Protein AF-A0A645FCV0-F1 (afdb_monomer_lite)

Structure (mmCIF, N/CA/C/O backbone):
data_AF-A0A645FCV0-F1
#
_entry.id   AF-A0A645FCV0-F1
#
loop_
_atom_site.group_PDB
_atom_site.id
_atom_site.type_symbol
_atom_site.label_atom_id
_atom_site.label_alt_id
_atom_site.label_comp_id
_atom_site.label_asym_id
_atom_site.label_entity_id
_atom_site.label_seq_id
_atom_site.pdbx_PDB_ins_code
_atom_site.Cartn_x
_atom_site.Cartn_y
_atom_site.Cartn_z
_atom_site.occupancy
_atom_site.B_iso_or_equiv
_atom_site.auth_seq_id
_atom_site.auth_comp_id
_atom_site.auth_asym_id
_atom_site.auth_atom_id
_atom_site.pdbx_PDB_model_num
ATOM 1 N N . MET A 1 1 ? -13.447 -10.522 -10.203 1.00 59.84 1 MET A N 1
ATOM 2 C CA . MET A 1 1 ? -14.499 -11.353 -9.571 1.00 59.84 1 MET A CA 1
ATOM 3 C C . MET A 1 1 ? -13.963 -12.166 -8.397 1.00 59.84 1 MET A C 1
ATOM 5 O O . MET A 1 1 ? -14.516 -12.039 -7.318 1.00 59.84 1 MET A O 1
ATOM 9 N N . VAL A 1 2 ? -12.859 -12.908 -8.556 1.00 75.62 2 VAL A N 1
ATOM 10 C CA . VAL A 1 2 ? -12.268 -13.745 -7.486 1.00 75.62 2 VAL A CA 1
ATOM 11 C C . VAL A 1 2 ? -11.978 -12.969 -6.192 1.00 75.62 2 VAL A C 1
ATOM 13 O O . VAL A 1 2 ? -12.390 -13.396 -5.123 1.00 75.62 2 VAL A O 1
ATOM 16 N N . VAL A 1 3 ? -11.359 -11.786 -6.283 1.00 73.25 3 VAL A N 1
ATOM 17 C CA . VAL A 1 3 ? -11.058 -10.948 -5.104 1.00 73.25 3 VAL A CA 1
ATOM 18 C C . VAL A 1 3 ? -12.328 -10.519 -4.362 1.00 73.25 3 VAL A C 1
ATOM 20 O O . VAL A 1 3 ? -12.372 -10.586 -3.142 1.00 73.25 3 VAL A O 1
ATOM 23 N N . ALA A 1 4 ? -13.381 -10.137 -5.090 1.00 74.38 4 ALA A N 1
ATOM 24 C CA . ALA A 1 4 ? -14.645 -9.706 -4.492 1.00 74.38 4 ALA A CA 1
ATOM 25 C C . ALA A 1 4 ? -15.373 -10.861 -3.785 1.00 74.38 4 ALA A C 1
ATOM 27 O O . ALA A 1 4 ? -15.913 -10.672 -2.701 1.00 74.38 4 ALA A O 1
ATOM 28 N N . VAL A 1 5 ? -15.341 -12.063 -4.370 1.00 79.00 5 VAL A N 1
ATOM 29 C CA . VAL A 1 5 ? -15.937 -13.271 -3.778 1.00 79.00 5 VAL A CA 1
ATOM 30 C C . VAL A 1 5 ? -15.163 -13.714 -2.532 1.00 79.00 5 VAL A C 1
ATOM 32 O O . VAL A 1 5 ? -15.770 -13.955 -1.492 1.00 79.00 5 VAL A O 1
ATOM 35 N N . ASN A 1 6 ? -13.828 -13.748 -2.593 1.00 79.25 6 ASN A N 1
ATOM 36 C CA . ASN A 1 6 ? -12.986 -14.108 -1.445 1.00 79.25 6 ASN A CA 1
ATOM 37 C C . ASN A 1 6 ? -13.130 -13.104 -0.294 1.00 79.25 6 ASN A C 1
ATOM 39 O O . ASN A 1 6 ? -13.101 -13.489 0.873 1.00 79.25 6 ASN A O 1
ATOM 43 N N . LEU A 1 7 ? -13.327 -11.826 -0.618 1.00 71.56 7 LEU A N 1
ATOM 44 C CA . LEU A 1 7 ? -13.565 -10.792 0.377 1.00 71.56 7 LEU A CA 1
ATOM 45 C C . LEU A 1 7 ? -14.958 -10.907 1.009 1.00 71.56 7 LEU A C 1
ATOM 47 O O . LEU A 1 7 ? -15.077 -10.792 2.226 1.00 71.56 7 LE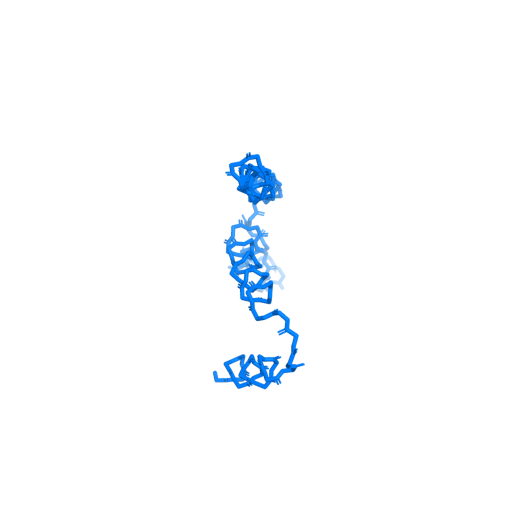U A O 1
ATOM 51 N N . ALA A 1 8 ? -15.994 -11.189 0.212 1.00 73.94 8 ALA A N 1
ATOM 52 C CA . ALA A 1 8 ? -17.354 -11.387 0.710 1.00 73.94 8 ALA A CA 1
ATOM 53 C C . ALA A 1 8 ? -17.432 -12.546 1.717 1.00 73.94 8 ALA A C 1
ATOM 55 O O . ALA A 1 8 ? -18.050 -12.397 2.769 1.00 73.94 8 ALA A O 1
ATOM 56 N N . PHE A 1 9 ? -16.742 -13.658 1.443 1.00 72.62 9 PHE A N 1
ATOM 57 C CA . PHE A 1 9 ? -16.628 -14.764 2.397 1.00 72.62 9 PHE A CA 1
ATOM 58 C C . PHE A 1 9 ? -15.778 -14.403 3.624 1.00 72.62 9 PHE A C 1
ATOM 60 O O . PHE A 1 9 ? -16.136 -14.765 4.742 1.00 72.62 9 PHE A O 1
ATOM 67 N N . GLY A 1 10 ? -14.690 -13.643 3.452 1.00 69.81 10 GLY A N 1
ATOM 68 C CA . GLY A 1 10 ? -13.852 -13.182 4.564 1.00 69.81 10 GLY A CA 1
ATOM 69 C C . GLY A 1 10 ? -14.592 -12.281 5.564 1.00 69.81 10 GLY A C 1
ATOM 70 O O . GLY A 1 10 ? -14.398 -12.422 6.771 1.00 69.81 10 GLY A O 1
ATOM 71 N N . MET A 1 11 ? -15.495 -11.418 5.082 1.00 69.19 11 MET A N 1
ATOM 72 C CA . MET A 1 11 ? -16.298 -10.493 5.901 1.00 69.19 11 MET A CA 1
ATOM 73 C C . MET A 1 11 ? -17.445 -11.165 6.686 1.00 69.19 11 MET A C 1
ATOM 75 O O . MET A 1 11 ? -18.072 -10.518 7.524 1.00 69.19 11 MET A O 1
ATOM 79 N N . GLN A 1 12 ? -17.738 -12.451 6.450 1.00 68.50 12 GLN A N 1
ATOM 80 C CA . GLN A 1 12 ? -18.755 -13.200 7.207 1.00 68.50 12 GLN A CA 1
ATOM 81 C C . GLN A 1 12 ? -18.231 -13.788 8.533 1.00 68.50 12 GLN A C 1
ATOM 83 O O . GLN A 1 12 ? -19.015 -14.351 9.293 1.00 68.50 12 GLN A O 1
ATOM 88 N N . SER A 1 13 ? -16.937 -13.641 8.849 1.00 63.84 13 SER A N 1
ATOM 89 C CA . SER A 1 13 ? -16.266 -14.350 9.958 1.00 63.84 13 SER A CA 1
ATOM 90 C C . SER A 1 13 ? -16.629 -13.914 11.393 1.00 63.84 13 SER A C 1
ATOM 92 O O . SER A 1 13 ? -15.980 -14.358 12.332 1.00 63.84 13 SER A O 1
ATOM 94 N N . GLY A 1 14 ? -17.643 -13.075 11.627 1.00 67.12 14 GLY A N 1
ATOM 95 C CA . GLY A 1 14 ? -18.085 -12.711 12.990 1.00 67.12 14 GLY A CA 1
ATOM 96 C C . GLY A 1 14 ? -17.062 -11.934 13.847 1.00 67.12 14 GLY A C 1
AT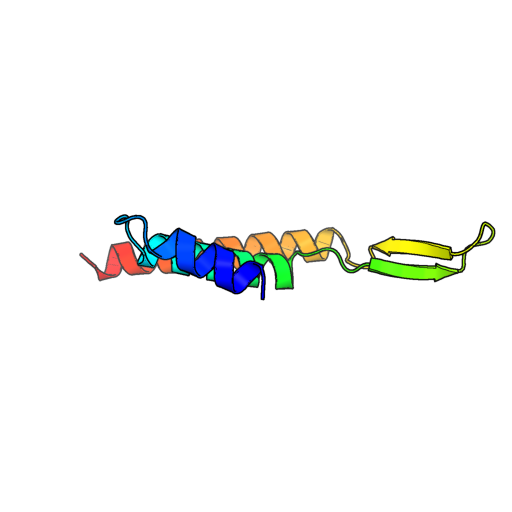OM 97 O O . GLY A 1 14 ? -17.286 -11.756 15.042 1.00 67.12 14 GLY A O 1
ATOM 98 N N . ILE A 1 15 ? -15.958 -11.470 13.250 1.00 67.81 15 ILE A N 1
ATOM 99 C CA . ILE A 1 15 ? -14.893 -10.642 13.851 1.00 67.81 15 ILE A CA 1
ATOM 100 C C . ILE A 1 15 ? -15.062 -9.185 13.361 1.00 67.81 15 ILE A C 1
ATOM 102 O O . ILE A 1 15 ? -15.804 -8.930 12.417 1.00 67.81 15 ILE A O 1
ATOM 106 N N . ASP A 1 16 ? -14.395 -8.216 13.996 1.00 67.62 16 ASP A N 1
ATOM 107 C CA . ASP A 1 16 ? -14.401 -6.791 13.627 1.00 67.62 16 ASP A CA 1
ATOM 108 C C . ASP A 1 16 ? -14.160 -6.532 12.118 1.00 67.62 16 ASP A C 1
ATOM 110 O O . ASP A 1 16 ? -13.037 -6.606 11.601 1.00 67.62 16 ASP A O 1
ATOM 114 N N . ASN A 1 17 ? -15.242 -6.181 11.415 1.00 74.00 17 ASN A N 1
ATOM 115 C CA . ASN A 1 17 ? -15.254 -5.858 9.988 1.00 74.00 17 ASN A CA 1
ATOM 116 C C . ASN A 1 17 ? -14.600 -4.504 9.672 1.00 74.00 17 ASN A C 1
ATOM 118 O O . ASN A 1 17 ? -14.130 -4.304 8.549 1.00 74.00 17 ASN A O 1
ATOM 122 N N . TRP A 1 18 ? -14.539 -3.580 10.637 1.00 77.06 18 TRP A N 1
ATOM 123 C CA . TRP A 1 18 ? -13.934 -2.262 10.436 1.00 77.06 18 TRP A CA 1
ATOM 124 C C . TRP A 1 18 ? -12.410 -2.348 10.394 1.00 77.06 18 TRP A C 1
ATOM 126 O O . TRP A 1 18 ? -11.789 -1.693 9.555 1.00 77.06 18 TRP A O 1
ATOM 136 N N . GLY A 1 19 ? -11.811 -3.208 11.222 1.00 78.44 19 GLY A N 1
ATOM 137 C CA . GLY A 1 19 ? -10.384 -3.524 11.151 1.00 78.44 19 GLY A CA 1
ATOM 138 C C . GLY A 1 19 ? -9.983 -4.160 9.815 1.00 78.44 19 GLY A C 1
ATOM 139 O O . GLY A 1 19 ? -9.008 -3.736 9.195 1.00 78.44 19 GLY A O 1
ATOM 140 N N . HIS A 1 20 ? -10.769 -5.117 9.315 1.00 80.38 20 HIS A N 1
ATOM 141 C CA . HIS A 1 20 ? -10.502 -5.779 8.032 1.00 80.38 20 HIS A CA 1
ATOM 142 C C . HIS A 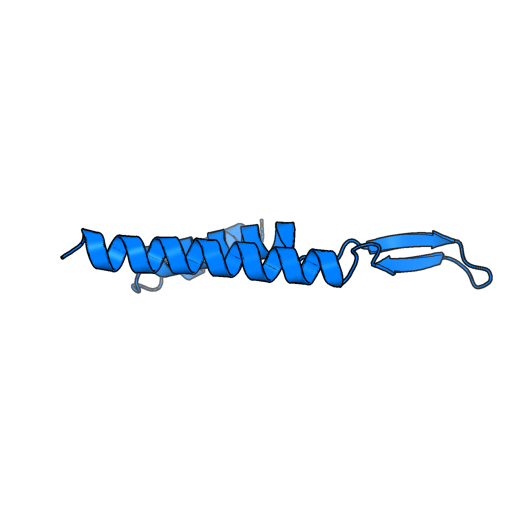1 20 ? -10.663 -4.833 6.837 1.00 80.38 20 HIS A C 1
ATOM 144 O O . HIS A 1 20 ? -9.813 -4.817 5.946 1.00 80.38 20 HIS A O 1
ATOM 150 N N . LEU A 1 21 ? -11.719 -4.012 6.827 1.00 82.50 21 LEU A N 1
ATOM 151 C CA . LEU A 1 21 ? -11.940 -3.029 5.766 1.00 82.50 21 LEU A CA 1
ATOM 152 C C . LEU A 1 21 ? -10.854 -1.942 5.772 1.00 82.50 21 LEU A C 1
ATOM 154 O O . LEU A 1 21 ? -10.357 -1.564 4.712 1.00 82.50 21 LEU A O 1
ATOM 158 N N . GLY A 1 22 ? -10.441 -1.488 6.960 1.00 83.31 22 GLY A N 1
ATOM 159 C CA . GLY A 1 22 ? -9.326 -0.558 7.127 1.00 83.31 22 GLY A CA 1
ATOM 160 C C . GLY A 1 22 ? -7.996 -1.145 6.648 1.00 83.31 22 GLY A C 1
ATOM 161 O O . GLY A 1 22 ? -7.263 -0.480 5.919 1.00 83.31 22 GLY A O 1
ATOM 162 N N . GLY A 1 23 ? -7.715 -2.409 6.981 1.00 83.06 23 GLY A N 1
ATOM 163 C CA . GLY A 1 23 ? -6.536 -3.132 6.499 1.00 83.06 23 GLY A CA 1
ATOM 164 C C . GLY A 1 23 ? -6.533 -3.322 4.981 1.00 83.06 23 GLY A C 1
ATOM 165 O O . GLY A 1 23 ? -5.500 -3.129 4.342 1.00 83.06 23 GLY A O 1
ATOM 166 N N . LEU A 1 24 ? -7.690 -3.622 4.383 1.00 85.62 24 LEU A N 1
ATOM 167 C CA . LEU A 1 24 ? -7.829 -3.752 2.932 1.00 85.62 24 LEU A CA 1
ATOM 168 C C . LEU A 1 24 ? -7.599 -2.421 2.208 1.00 85.62 24 LEU A C 1
ATOM 170 O O . LEU A 1 24 ? -6.840 -2.376 1.241 1.00 85.62 24 LEU A O 1
ATOM 174 N N . LEU A 1 25 ? -8.225 -1.339 2.675 1.00 86.31 25 LEU A N 1
ATOM 175 C CA . LEU A 1 25 ? -8.045 -0.011 2.084 1.00 86.31 25 LEU A CA 1
ATOM 176 C C . LEU A 1 25 ? -6.607 0.489 2.259 1.00 86.31 25 LEU A C 1
ATOM 178 O O . LEU A 1 25 ? -6.015 0.984 1.302 1.00 86.31 25 LEU A O 1
ATOM 182 N N . GLY A 1 26 ? -6.023 0.305 3.445 1.00 85.00 26 GLY A N 1
ATOM 183 C CA . GLY A 1 26 ? -4.628 0.652 3.711 1.00 85.00 26 GLY A CA 1
ATOM 184 C C . GLY A 1 26 ? -3.656 -0.134 2.830 1.00 85.00 26 GLY A C 1
ATOM 185 O O . GLY A 1 26 ? -2.762 0.456 2.228 1.00 85.00 26 GLY A O 1
ATOM 186 N N . GLY A 1 27 ? -3.871 -1.444 2.682 1.00 85.38 27 GLY A N 1
ATOM 187 C CA . GLY A 1 27 ? -3.077 -2.301 1.801 1.00 85.38 27 GLY A CA 1
ATOM 188 C C . GLY A 1 27 ? -3.196 -1.923 0.323 1.00 85.38 27 GLY A C 1
ATOM 189 O O . GLY A 1 27 ? -2.191 -1.920 -0.383 1.00 85.38 27 GLY A O 1
ATOM 190 N N . LEU A 1 28 ? -4.392 -1.541 -0.141 1.00 87.62 28 LEU A N 1
ATOM 191 C CA . LEU A 1 28 ? -4.618 -1.052 -1.506 1.00 87.62 28 LEU A CA 1
ATOM 192 C C . LEU A 1 28 ? -3.871 0.253 -1.781 1.00 87.62 28 LEU A C 1
ATOM 194 O O . LEU A 1 28 ? -3.165 0.352 -2.783 1.00 87.62 28 LEU A O 1
ATOM 198 N N . VAL A 1 29 ? -4.008 1.239 -0.892 1.00 85.00 29 VAL A N 1
ATOM 199 C CA . VAL A 1 29 ? -3.307 2.524 -1.018 1.00 85.00 29 VAL A CA 1
ATOM 200 C C . VAL A 1 29 ? -1.796 2.309 -0.974 1.00 85.00 29 VAL A C 1
ATOM 202 O O . VAL A 1 29 ? -1.068 2.882 -1.781 1.00 85.00 29 VAL A O 1
A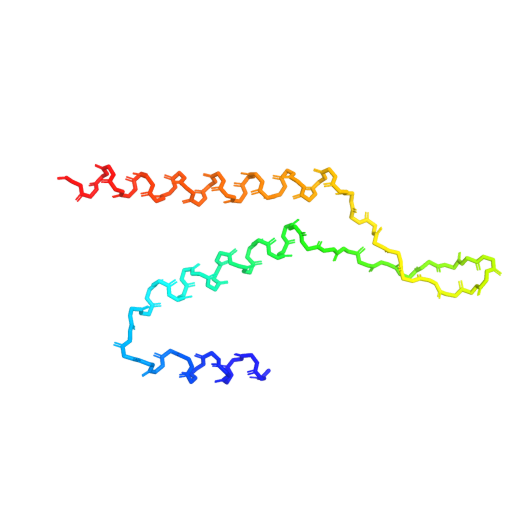TOM 205 N N . PHE A 1 30 ? -1.319 1.436 -0.087 1.00 83.25 30 PHE A N 1
ATOM 206 C CA . PHE A 1 30 ? 0.095 1.096 -0.007 1.00 83.25 30 PHE A CA 1
ATOM 207 C C . PHE A 1 30 ? 0.609 0.439 -1.295 1.00 83.25 30 PHE A C 1
ATOM 209 O O . PHE A 1 30 ? 1.599 0.899 -1.856 1.00 83.25 30 PHE A O 1
ATOM 216 N N . ALA A 1 31 ? -0.079 -0.584 -1.808 1.00 84.38 31 ALA A N 1
ATOM 217 C CA . ALA A 1 31 ? 0.305 -1.259 -3.047 1.00 84.38 31 ALA A CA 1
ATOM 218 C C . ALA A 1 31 ? 0.253 -0.325 -4.268 1.00 84.38 31 ALA A C 1
ATOM 220 O O . ALA A 1 31 ? 1.047 -0.479 -5.189 1.00 84.38 31 ALA A O 1
ATOM 221 N N . TRP A 1 32 ? -0.653 0.655 -4.272 1.00 82.56 32 TRP A N 1
ATOM 222 C CA . TRP A 1 32 ? -0.736 1.660 -5.330 1.00 82.56 32 TRP A CA 1
ATOM 223 C C . TRP A 1 32 ? 0.476 2.598 -5.353 1.00 82.56 32 TRP A C 1
ATOM 225 O O . TRP A 1 32 ? 0.919 3.012 -6.420 1.00 82.56 32 TRP A O 1
ATOM 235 N N . VAL A 1 33 ? 1.002 2.951 -4.179 1.00 79.75 33 VAL A N 1
ATOM 236 C CA . VAL A 1 33 ? 2.079 3.943 -4.050 1.00 79.75 33 VAL A CA 1
ATOM 237 C C . VAL A 1 33 ? 3.465 3.296 -4.048 1.00 79.75 33 VAL A C 1
ATOM 239 O O . VAL A 1 33 ? 4.386 3.846 -4.642 1.00 79.75 33 VAL A O 1
ATOM 242 N N . ALA A 1 34 ? 3.622 2.151 -3.388 1.00 81.44 34 ALA A N 1
ATOM 243 C CA . ALA A 1 34 ? 4.902 1.463 -3.210 1.00 81.44 34 ALA A CA 1
ATOM 244 C C . ALA A 1 34 ? 5.038 0.195 -4.074 1.00 81.44 34 ALA A C 1
ATOM 246 O O . ALA A 1 34 ? 6.014 -0.545 -3.941 1.00 81.44 34 ALA A O 1
ATOM 247 N N . GLY A 1 35 ? 4.045 -0.099 -4.917 1.00 82.06 35 GLY A N 1
ATOM 248 C CA . GLY A 1 35 ? 4.068 -1.258 -5.801 1.00 82.06 35 GLY A CA 1
ATOM 249 C C . GLY A 1 35 ? 5.086 -1.109 -6.938 1.00 82.06 35 GLY A C 1
ATOM 250 O O . GLY A 1 35 ? 5.248 -0.012 -7.476 1.00 82.06 35 GLY A O 1
ATOM 251 N N . PRO A 1 36 ? 5.750 -2.206 -7.347 1.00 81.44 36 PRO A N 1
ATOM 252 C CA . PRO A 1 36 ? 6.690 -2.190 -8.463 1.00 81.44 36 PRO A CA 1
ATOM 253 C C . PRO A 1 36 ? 5.980 -1.856 -9.783 1.00 81.44 36 PRO A C 1
ATOM 255 O O . PRO A 1 36 ? 4.861 -2.313 -10.038 1.00 81.44 36 PRO A O 1
ATOM 258 N N . ASN A 1 37 ? 6.640 -1.087 -10.650 1.00 84.56 37 ASN A N 1
ATOM 259 C CA . ASN A 1 37 ? 6.118 -0.689 -11.957 1.00 84.56 37 ASN A CA 1
ATOM 260 C C . ASN A 1 37 ? 6.958 -1.326 -13.063 1.00 84.56 37 ASN A C 1
ATOM 262 O O . ASN A 1 37 ? 7.922 -0.747 -13.573 1.00 84.56 37 ASN A O 1
ATOM 266 N N . PHE A 1 38 ? 6.568 -2.540 -13.438 1.00 85.81 38 PHE A N 1
ATOM 267 C CA . PHE A 1 38 ? 7.235 -3.282 -14.494 1.00 85.81 38 PHE A CA 1
ATOM 268 C C . PHE A 1 38 ? 6.939 -2.676 -15.866 1.00 85.81 38 PHE A C 1
ATOM 270 O O . PHE A 1 38 ? 5.783 -2.560 -16.277 1.00 85.81 38 PHE A O 1
ATOM 277 N N . LYS A 1 39 ? 7.995 -2.359 -16.620 1.00 85.00 39 LYS A N 1
ATOM 278 C CA . LYS A 1 39 ? 7.901 -2.054 -18.049 1.00 85.00 39 LYS A CA 1
ATOM 279 C C . LYS A 1 39 ? 8.688 -3.070 -18.853 1.00 85.00 39 LYS A C 1
ATOM 281 O O . LYS A 1 39 ? 9.765 -3.518 -18.468 1.00 85.00 39 LYS A O 1
ATOM 286 N N . VAL A 1 40 ? 8.137 -3.388 -20.014 1.00 88.19 40 VAL A N 1
ATOM 287 C CA . VAL A 1 40 ? 8.804 -4.211 -21.013 1.00 88.19 40 VAL A CA 1
ATOM 288 C C . VAL A 1 40 ? 9.878 -3.360 -21.689 1.00 88.19 40 VAL A C 1
ATOM 290 O O . VAL A 1 40 ? 9.566 -2.323 -22.278 1.00 88.19 40 VAL A O 1
ATOM 293 N N . GLN A 1 41 ? 11.136 -3.783 -21.599 1.00 87.38 41 GLN A N 1
ATOM 294 C CA . GLN A 1 41 ? 12.269 -3.154 -22.274 1.00 87.38 41 GLN A CA 1
ATOM 295 C C . GLN A 1 41 ? 12.914 -4.137 -23.254 1.00 87.38 41 GLN A C 1
ATOM 297 O O . GLN A 1 41 ? 13.041 -5.328 -22.980 1.00 87.38 41 GLN A O 1
ATOM 302 N N . GLN A 1 42 ? 13.296 -3.627 -24.425 1.00 84.06 42 GLN A N 1
ATOM 303 C CA . GLN A 1 42 ? 14.061 -4.372 -25.424 1.00 84.06 42 GLN A CA 1
ATOM 304 C C . GLN A 1 42 ? 15.549 -4.261 -25.074 1.00 84.06 42 GLN A C 1
ATOM 306 O O . GLN A 1 42 ? 16.093 -3.158 -25.036 1.00 84.06 42 GLN A O 1
ATOM 311 N N . THR A 1 43 ? 16.187 -5.398 -24.814 1.00 84.56 43 THR A N 1
ATOM 312 C CA . THR A 1 43 ? 17.614 -5.538 -24.499 1.00 84.56 43 THR A CA 1
ATOM 313 C C . THR A 1 43 ? 18.309 -6.341 -25.606 1.00 84.56 43 THR A C 1
ATOM 315 O O . THR A 1 43 ? 17.650 -6.999 -26.411 1.00 84.56 43 THR A O 1
ATOM 318 N N . LEU A 1 44 ? 19.648 -6.333 -25.653 1.00 83.12 44 LEU A N 1
ATOM 319 C CA . LEU A 1 44 ? 20.429 -7.117 -26.630 1.00 83.12 44 LEU A CA 1
ATOM 320 C C . LEU A 1 44 ? 20.096 -8.624 -26.644 1.00 83.12 44 LEU A C 1
ATOM 322 O O . LEU A 1 44 ? 20.240 -9.265 -27.680 1.00 83.12 44 LEU A O 1
ATOM 326 N N . ASN A 1 45 ? 19.615 -9.172 -25.525 1.00 85.25 45 ASN A N 1
ATOM 327 C CA . ASN A 1 45 ? 19.230 -10.578 -25.372 1.00 85.25 45 ASN A CA 1
ATOM 328 C C . ASN A 1 45 ? 17.710 -10.831 -25.496 1.00 85.25 45 ASN A C 1
ATOM 330 O O . ASN A 1 45 ? 17.266 -11.948 -25.237 1.00 85.25 45 ASN A O 1
ATOM 334 N N . GLY A 1 46 ? 16.906 -9.828 -25.877 1.00 88.00 46 GLY A N 1
ATOM 335 C CA . GLY A 1 46 ? 15.457 -9.958 -26.074 1.00 88.00 46 GLY A CA 1
ATOM 336 C C . GLY A 1 46 ? 14.604 -9.049 -25.182 1.00 88.00 46 GLY A C 1
ATOM 337 O O . GLY A 1 46 ? 15.021 -7.962 -24.790 1.00 88.00 46 GLY A O 1
ATOM 338 N N . LEU A 1 47 ? 13.373 -9.487 -24.900 1.00 87.12 47 LEU A N 1
ATOM 339 C CA . LEU A 1 47 ? 12.394 -8.766 -24.081 1.00 87.12 47 LEU A CA 1
ATOM 340 C C . LEU A 1 47 ? 12.619 -9.041 -22.590 1.00 87.12 47 LEU A C 1
ATOM 342 O O . LEU A 1 47 ? 12.505 -10.183 -22.153 1.00 87.12 47 LEU A O 1
ATOM 346 N N . GLU A 1 48 ? 12.871 -7.994 -21.808 1.00 88.50 48 GLU A N 1
ATOM 347 C CA . GLU A 1 48 ? 13.052 -8.078 -20.357 1.00 88.50 48 GLU A CA 1
ATOM 348 C C . GLU A 1 48 ? 11.991 -7.240 -19.629 1.00 88.50 48 GLU A C 1
ATOM 350 O O . GLU A 1 48 ? 11.634 -6.139 -20.057 1.00 88.50 48 GLU A O 1
ATOM 355 N N . LEU A 1 49 ? 11.465 -7.767 -18.520 1.00 86.56 49 LEU A N 1
ATOM 356 C CA . LEU A 1 49 ? 10.595 -7.025 -17.609 1.00 86.56 49 LEU A CA 1
ATOM 357 C C . LEU A 1 49 ? 11.469 -6.331 -16.571 1.00 86.56 49 LEU A C 1
ATOM 359 O O . LEU A 1 49 ? 11.961 -6.972 -15.644 1.00 86.56 49 LEU A O 1
ATOM 363 N N . LYS A 1 50 ? 11.648 -5.020 -16.721 1.00 84.69 50 LYS A N 1
ATOM 364 C CA . LYS A 1 50 ? 12.406 -4.218 -15.765 1.00 84.69 50 LYS A CA 1
ATOM 365 C C . LYS A 1 50 ? 11.452 -3.413 -14.901 1.00 84.69 50 LYS A C 1
ATOM 367 O O . LYS A 1 50 ? 10.558 -2.746 -15.422 1.00 84.69 50 LYS A O 1
ATOM 372 N N . ASP A 1 51 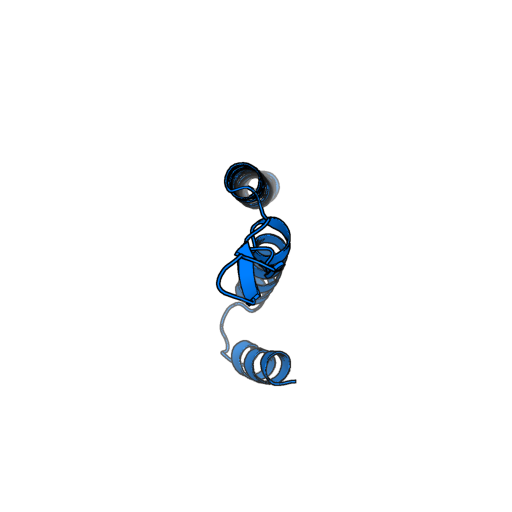? 11.654 -3.450 -13.590 1.00 83.12 51 ASP A N 1
ATOM 373 C CA . ASP A 1 51 ? 10.998 -2.496 -12.703 1.00 83.12 51 ASP A CA 1
ATOM 374 C C . ASP A 1 51 ? 11.596 -1.104 -12.931 1.00 83.12 51 ASP A C 1
ATOM 376 O O . ASP A 1 51 ? 12.812 -0.904 -12.872 1.00 83.12 51 ASP A O 1
ATOM 380 N N . VAL A 1 52 ? 10.735 -0.156 -13.276 1.00 82.81 52 VAL A N 1
ATOM 381 C CA . VAL A 1 52 ? 11.109 1.232 -13.568 1.00 82.81 52 VAL A CA 1
ATOM 382 C C . VAL A 1 52 ? 10.816 2.130 -12.370 1.00 82.81 52 VAL A C 1
ATOM 384 O O . VAL A 1 52 ? 11.158 3.310 -12.388 1.00 82.81 52 VAL A O 1
ATOM 387 N N . HIS A 1 53 ? 10.199 1.580 -11.325 1.00 79.00 53 HIS A N 1
ATOM 388 C CA . HIS A 1 53 ? 9.994 2.275 -10.073 1.00 79.00 53 HIS A CA 1
ATOM 389 C C . HIS A 1 53 ? 11.329 2.423 -9.333 1.00 79.00 53 HIS A C 1
ATOM 391 O O . HIS A 1 53 ? 12.062 1.453 -9.125 1.00 79.00 53 HIS A O 1
ATOM 397 N N . SER A 1 54 ? 11.682 3.654 -8.956 1.00 77.38 54 SER A N 1
ATOM 398 C CA . SER A 1 54 ? 12.907 3.897 -8.199 1.00 77.38 54 SER A CA 1
ATOM 399 C C . SER A 1 54 ? 12.726 3.409 -6.765 1.00 77.38 54 SER A C 1
ATOM 401 O O . SER A 1 54 ? 11.762 3.768 -6.091 1.00 77.38 54 SER A O 1
ATOM 403 N N . THR A 1 55 ? 13.686 2.643 -6.244 1.00 74.38 55 THR A N 1
ATOM 404 C CA . THR A 1 55 ? 13.640 2.119 -4.867 1.00 74.38 55 THR A CA 1
ATOM 405 C C . THR A 1 55 ? 13.507 3.243 -3.836 1.00 74.38 55 THR A C 1
ATOM 407 O O . THR A 1 55 ? 12.880 3.071 -2.796 1.00 74.38 55 THR A O 1
ATOM 410 N N . HIS A 1 56 ? 14.069 4.416 -4.134 1.00 77.19 56 HIS A N 1
ATOM 411 C CA . HIS A 1 56 ? 13.960 5.606 -3.295 1.00 77.19 56 HIS A CA 1
ATOM 412 C C . HIS A 1 56 ? 12.525 6.161 -3.248 1.00 77.19 56 HIS A C 1
ATOM 414 O O . HIS A 1 56 ? 12.059 6.567 -2.187 1.00 77.19 56 HIS A O 1
ATOM 420 N N . GLU A 1 57 ? 11.801 6.140 -4.368 1.00 75.38 57 GLU A N 1
ATOM 421 C CA . GLU A 1 57 ? 10.394 6.559 -4.429 1.00 75.38 57 GLU A CA 1
ATOM 422 C C . GLU A 1 57 ? 9.497 5.585 -3.657 1.00 75.38 57 GLU A C 1
ATOM 424 O O . GLU A 1 57 ? 8.622 6.026 -2.912 1.00 75.38 57 GLU A O 1
ATOM 429 N N . ALA A 1 58 ? 9.784 4.281 -3.737 1.00 78.38 58 ALA A N 1
ATOM 430 C CA . ALA A 1 58 ? 9.088 3.257 -2.958 1.00 78.38 58 ALA A CA 1
ATOM 431 C C . ALA A 1 58 ? 9.250 3.476 -1.443 1.00 78.38 58 ALA A C 1
ATOM 433 O O . ALA A 1 58 ? 8.284 3.380 -0.683 1.00 78.38 58 ALA A O 1
ATOM 434 N N . TRP A 1 59 ? 10.463 3.825 -0.997 1.00 83.25 59 TRP A N 1
ATOM 435 C CA . TRP A 1 59 ? 10.747 4.136 0.407 1.00 83.25 59 TRP A CA 1
ATOM 436 C C . TRP A 1 59 ? 10.000 5.377 0.901 1.00 83.25 59 TRP A C 1
ATOM 438 O O . TRP A 1 59 ? 9.428 5.349 1.992 1.00 83.25 59 TRP A O 1
ATOM 448 N N . TRP A 1 60 ? 9.947 6.444 0.100 1.00 81.88 60 TRP A N 1
ATOM 449 C CA . TRP A 1 60 ? 9.137 7.620 0.429 1.00 81.88 60 TRP A CA 1
ATOM 450 C C . TRP A 1 60 ? 7.645 7.295 0.471 1.00 81.88 60 TRP A C 1
ATOM 452 O O . TRP A 1 60 ? 6.950 7.741 1.384 1.00 81.88 60 TRP A O 1
ATOM 462 N N . GLY A 1 61 ? 7.170 6.463 -0.457 1.00 79.19 61 GLY A N 1
ATOM 463 C CA . GLY A 1 61 ? 5.809 5.939 -0.457 1.00 79.19 61 GLY A CA 1
ATOM 464 C C . GLY A 1 61 ? 5.462 5.198 0.834 1.00 79.19 61 GLY A C 1
ATOM 465 O O . GLY A 1 61 ? 4.441 5.485 1.459 1.00 79.19 61 GLY A O 1
ATOM 466 N N . PHE A 1 62 ? 6.345 4.303 1.283 1.00 82.44 62 PHE A N 1
ATOM 467 C CA . PHE A 1 62 ? 6.189 3.567 2.538 1.00 82.44 62 PHE A CA 1
ATOM 468 C C . PHE A 1 62 ? 6.154 4.490 3.761 1.00 82.44 62 PHE A C 1
ATOM 470 O O . PHE A 1 62 ? 5.250 4.376 4.591 1.00 82.44 62 PHE A O 1
ATOM 477 N N . LEU A 1 63 ? 7.101 5.427 3.864 1.00 86.88 63 LEU A N 1
ATOM 478 C CA . LEU A 1 63 ? 7.191 6.346 5.001 1.00 86.88 63 LEU A CA 1
ATOM 479 C C . LEU A 1 63 ? 5.979 7.276 5.091 1.00 86.88 63 LEU A C 1
ATOM 481 O O . LEU A 1 63 ? 5.442 7.474 6.180 1.00 86.88 63 LEU A O 1
ATOM 485 N N . LEU A 1 64 ? 5.516 7.817 3.961 1.00 83.69 64 LEU A N 1
ATOM 486 C CA . LEU A 1 64 ? 4.341 8.688 3.929 1.00 83.69 64 LEU A CA 1
ATOM 487 C C . LEU A 1 64 ? 3.059 7.918 4.252 1.00 83.69 64 LEU A C 1
ATOM 489 O O . LEU A 1 64 ? 2.259 8.389 5.059 1.00 83.69 64 LEU A O 1
ATOM 493 N N . ALA A 1 65 ? 2.876 6.727 3.676 1.00 80.25 65 ALA A N 1
ATOM 494 C CA . ALA A 1 65 ? 1.698 5.902 3.933 1.00 80.25 65 ALA A CA 1
ATOM 495 C C . ALA A 1 65 ? 1.639 5.433 5.398 1.00 80.25 65 ALA A C 1
ATOM 497 O O . ALA A 1 65 ? 0.609 5.586 6.057 1.00 80.25 65 ALA A O 1
ATOM 498 N N . GLY A 1 66 ? 2.753 4.924 5.934 1.00 84.19 66 GLY A N 1
ATOM 499 C CA . GLY A 1 66 ? 2.857 4.512 7.335 1.00 84.19 66 GLY A CA 1
ATOM 500 C C . GLY A 1 66 ? 2.728 5.687 8.309 1.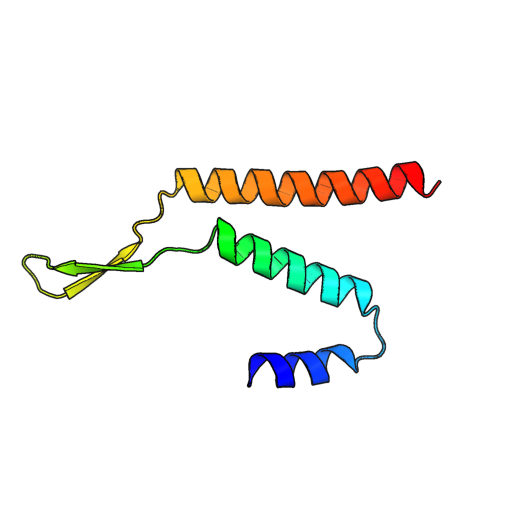00 84.19 66 GLY A C 1
ATOM 501 O O . GLY A 1 66 ? 2.038 5.583 9.326 1.00 84.19 66 GLY A O 1
ATOM 502 N N . GLY A 1 67 ? 3.327 6.832 7.975 1.00 86.38 67 GLY A N 1
ATOM 503 C CA . GLY A 1 67 ? 3.228 8.074 8.742 1.00 86.38 67 GLY A CA 1
ATOM 504 C C . GLY A 1 67 ? 1.797 8.614 8.818 1.00 86.38 67 GLY A C 1
ATOM 505 O O . GLY A 1 67 ? 1.310 8.915 9.904 1.00 86.38 67 GLY A O 1
ATOM 506 N N . LEU A 1 68 ? 1.079 8.670 7.693 1.00 85.56 68 LEU A N 1
ATOM 507 C CA . LEU A 1 68 ? -0.330 9.081 7.663 1.00 85.56 68 LEU A CA 1
ATOM 508 C C . LEU A 1 68 ? -1.225 8.117 8.446 1.00 85.56 68 LEU A C 1
ATOM 510 O O . LEU A 1 68 ? -2.050 8.561 9.244 1.00 85.56 68 LEU A O 1
ATOM 514 N N . ALA A 1 69 ? -1.050 6.807 8.258 1.00 83.31 69 ALA A N 1
ATOM 515 C CA . ALA A 1 69 ? -1.840 5.804 8.965 1.00 83.31 69 ALA A CA 1
ATOM 516 C C . ALA A 1 69 ? -1.638 5.895 10.487 1.00 83.31 69 ALA A C 1
ATOM 518 O O . ALA A 1 69 ? -2.610 5.925 11.244 1.00 83.31 69 ALA A O 1
ATOM 519 N N . SER A 1 70 ? -0.386 6.001 10.937 1.00 83.38 70 SER A N 1
ATOM 520 C CA . SER A 1 70 ? -0.061 6.150 12.359 1.00 83.38 70 SER A CA 1
ATOM 521 C C . SER A 1 70 ? -0.572 7.472 12.939 1.00 83.38 70 SER A C 1
ATOM 523 O O . SER A 1 70 ? -1.160 7.460 14.019 1.00 83.38 70 SER A O 1
ATOM 525 N N . ALA A 1 71 ? -0.452 8.588 12.213 1.00 86.50 71 ALA A N 1
ATOM 526 C CA . ALA A 1 71 ? -0.989 9.880 12.638 1.00 86.50 71 ALA A CA 1
ATOM 527 C C . ALA A 1 71 ? -2.517 9.851 12.815 1.00 86.50 71 ALA A C 1
ATOM 529 O O . ALA A 1 71 ? -3.028 10.358 13.813 1.00 86.50 71 ALA A O 1
ATOM 530 N N . ILE A 1 72 ? -3.248 9.213 11.892 1.00 84.62 72 ILE A N 1
ATOM 531 C CA . ILE A 1 72 ? -4.707 9.048 11.989 1.00 84.62 72 ILE A CA 1
ATOM 532 C C . ILE A 1 72 ? -5.077 8.213 13.218 1.00 84.62 72 ILE A C 1
ATOM 534 O O . ILE A 1 72 ? -5.986 8.584 13.960 1.00 84.62 72 ILE A O 1
ATOM 538 N N . VAL A 1 73 ? -4.371 7.104 13.459 1.00 83.00 73 VAL A N 1
ATOM 539 C CA . VAL A 1 73 ? -4.628 6.237 14.618 1.00 83.00 73 VAL A CA 1
ATOM 540 C C . VAL A 1 73 ? -4.361 6.984 15.922 1.00 83.00 73 VAL A C 1
ATOM 542 O O . VAL A 1 73 ? -5.232 7.015 16.788 1.00 83.00 73 VAL A O 1
ATOM 545 N N . ILE A 1 74 ? -3.202 7.634 16.049 1.00 85.62 74 ILE A N 1
ATOM 546 C CA . ILE A 1 74 ? -2.828 8.395 17.247 1.00 85.62 74 ILE A CA 1
ATOM 547 C C . ILE A 1 74 ? -3.812 9.548 17.479 1.00 85.62 74 ILE A C 1
ATOM 549 O O . ILE A 1 74 ? -4.301 9.716 18.593 1.00 85.62 74 ILE A O 1
ATOM 553 N N . GLY A 1 75 ? -4.172 10.294 16.433 1.00 84.81 75 GLY A N 1
ATOM 554 C CA . GLY A 1 75 ? -5.160 11.367 16.525 1.00 84.81 75 GLY A CA 1
ATOM 555 C C . GLY A 1 75 ? -6.521 10.864 17.008 1.00 84.81 75 GLY A C 1
ATOM 556 O O . GLY A 1 75 ? -7.116 11.458 17.904 1.00 84.81 75 GLY A O 1
ATOM 557 N N . LYS A 1 76 ? -6.987 9.721 16.491 1.00 80.00 76 LYS A N 1
ATOM 558 C CA . LYS A 1 76 ? -8.244 9.102 16.931 1.00 80.00 76 LYS A CA 1
ATOM 559 C C . LYS A 1 76 ? -8.184 8.638 18.392 1.00 80.00 76 LYS A C 1
ATOM 561 O O . LYS A 1 76 ? -9.184 8.743 19.091 1.00 80.00 76 LYS A O 1
ATOM 566 N N . MET A 1 77 ? -7.026 8.162 18.855 1.00 80.88 77 MET A N 1
ATOM 567 C CA . MET A 1 77 ? -6.810 7.764 20.253 1.00 80.88 77 MET A CA 1
ATOM 568 C C . MET A 1 77 ? -6.763 8.959 21.215 1.00 80.88 77 MET A C 1
ATOM 570 O O . MET A 1 77 ? -7.158 8.807 22.363 1.00 80.88 77 MET A O 1
ATOM 574 N N . ILE A 1 78 ? -6.295 10.127 20.762 1.00 84.62 78 ILE A N 1
ATOM 575 C CA . ILE A 1 78 ? -6.237 11.358 21.571 1.00 84.62 78 ILE A CA 1
ATOM 576 C C . ILE A 1 78 ? -7.603 12.055 21.629 1.00 84.62 78 ILE A C 1
ATOM 578 O O . ILE A 1 78 ? -7.991 12.545 22.679 1.00 84.62 78 ILE A O 1
ATOM 582 N N . VAL A 1 79 ? -8.332 12.107 20.510 1.00 79.31 79 VAL A N 1
ATOM 583 C CA . VAL A 1 79 ? -9.649 12.772 20.415 1.00 79.31 79 VAL A CA 1
ATOM 584 C C . VAL A 1 79 ? -10.785 11.905 20.974 1.00 79.31 79 VAL A C 1
ATOM 586 O O . VAL A 1 79 ? -11.833 12.425 21.338 1.00 79.31 79 VAL A O 1
ATOM 589 N N . GLY A 1 80 ? -10.605 10.582 21.002 1.00 60.56 80 GLY A N 1
ATOM 590 C CA . GLY A 1 80 ? -11.580 9.627 21.535 1.00 60.56 80 GLY A CA 1
ATOM 591 C C . GLY A 1 80 ? -11.510 9.399 23.051 1.00 60.56 80 GLY A C 1
ATOM 592 O O . GLY A 1 80 ? -12.208 8.506 23.532 1.00 60.56 80 GLY A O 1
ATOM 593 N N . GLN A 1 81 ? -10.664 10.145 23.771 1.00 51.41 81 GLN A N 1
ATOM 594 C CA . GLN A 1 81 ? -10.673 10.268 25.236 1.00 51.41 81 GLN A CA 1
ATOM 595 C C . GLN A 1 81 ? -11.474 11.500 25.652 1.00 51.41 81 GLN A C 1
ATOM 597 O O . GLN A 1 81 ? -12.122 11.425 26.718 1.00 51.41 81 GLN A O 1
#

Foldseek 3Di:
DVVVVVVVVVCVPPDDNVVVVVVVVLVVQLCVQLPFDWDWDQDPVGTDTDGPDDNVSNVVSVCVSVVVVVVVVVVCVVVVD

Secondary structure (DSSP, 8-state):
-HHHHHHHHHTTSSS-HHHHHHHHHHHHHHHHHHS--EEEEEETTEEEEEE-S-HHHHHHHHHHHHHHHHHHHHHHHHHT-

Organism: NCBI:txid1076179

Radius of gyration: 18.25 Å; chains: 1; bounding box: 39×28×52 Å

InterPro domains:
  IPR022764 Peptidase S54, rhomboid domain [PF01694] (2-35)
  IPR035952 Rhomboid-like superfamily [SSF144091] (3-39)

pLDDT: mean 79.93, std 7.23, range [51.41, 88.5]

Sequence (81 aa):
MVVAVNLAFGMQSGIDNWGHLGGLLGGLVFAWVAGPNFKVQQTLNGLELKDVHSTHEAWWGFLLAGGLASAIVIGKMIVGQ